Protein AF-A0AAV4PHY0-F1 (afdb_monomer_lite)

Secondary structure (DSSP, 8-state):
-HHHHHHHHHHHHHHHHHHHHHHHHHHHHHHHHHTT---TTEEE-TTS-EEEGGGTTSSS-SSSSSGGGS-TTSSS-SSSSTTEEEEE-GGG-EEEEEGGGTTSSS--SSS-TTSSS--TTTT--HHHHHHHHHHHHS-EEEE-TTS-------TTPPPPTTEEEE-

Sequence (167 aa):
MGAFCKLVFSLMLILTLIYAANTEYIRQKIFEEGIGRCNFYQFKCGNNKCILRSYHCNGRNDCGDNSDELYCSMSGSKCPTNDYFSCRKPNNYYMCLNKSRKCDGYNDCYYGEDEVNCSPFGHMDTLSLMILERLLKSKLYVCLPSYEMKQNKKENDKMPENCLQIN

Organism: Caerostris extrusa (NCBI:txid172846)

Foldseek 3Di:
DPPVVVVVVVVVVVVVVVVVVVVVVVVVVVVVVVQADADPQWDQFPVSDTDGLLQQLPPDPPVVVCRSQPPCPPDDPNDSDPQWDWAADPPRRIDTDGQLQQCVPDQPHPVSPSNPPADPCRNDDVVNVVVVVVVVPDWDKDFDPDDDDDPDDDDDDDDDPGIDTDD

Radius of gyration: 37.41 Å; chains: 1; bounding box: 80×52×116 Å

Structure (mmCIF, N/CA/C/O backbone):
data_AF-A0AAV4PHY0-F1
#
_entry.id   AF-A0AAV4PHY0-F1
#
loop_
_atom_site.group_PDB
_atom_site.id
_atom_site.type_symbol
_atom_site.label_atom_id
_atom_site.label_alt_id
_atom_site.label_comp_id
_atom_site.label_asym_id
_atom_site.label_entity_id
_atom_site.label_seq_id
_atom_site.pdbx_PDB_ins_code
_atom_site.Cartn_x
_atom_site.Cartn_y
_atom_site.Cartn_z
_atom_site.occupancy
_atom_site.B_iso_or_equiv
_atom_site.auth_seq_id
_atom_site.auth_comp_id
_atom_site.auth_asym_id
_atom_site.auth_atom_id
_atom_site.pdbx_PDB_model_num
ATOM 1 N N . MET A 1 1 ? -44.790 3.995 65.079 1.00 58.06 1 MET A N 1
ATOM 2 C CA . MET A 1 1 ? -44.253 3.115 64.008 1.00 58.06 1 MET A CA 1
ATOM 3 C C . MET A 1 1 ? -44.139 3.765 62.618 1.00 58.06 1 MET A C 1
ATOM 5 O O . MET A 1 1 ? -43.428 3.219 61.788 1.00 58.06 1 MET A O 1
ATOM 9 N N . GLY A 1 2 ? -44.746 4.931 62.335 1.00 70.69 2 GLY A N 1
ATOM 10 C CA . GLY A 1 2 ? -44.768 5.496 60.969 1.00 70.69 2 GLY A CA 1
ATOM 11 C C . GLY A 1 2 ? -43.500 6.217 60.475 1.00 70.69 2 GLY A C 1
ATOM 12 O O . GLY A 1 2 ? -43.236 6.211 59.278 1.00 70.69 2 GLY A O 1
ATOM 13 N N . ALA A 1 3 ? -42.702 6.831 61.356 1.00 75.19 3 ALA A N 1
ATOM 14 C CA . ALA A 1 3 ? -41.541 7.635 60.940 1.00 75.19 3 ALA A CA 1
ATOM 15 C C . ALA A 1 3 ? -40.358 6.781 60.449 1.00 75.19 3 ALA A C 1
ATOM 17 O O . ALA A 1 3 ? -39.721 7.118 59.457 1.00 75.19 3 ALA A O 1
ATOM 18 N N . PHE A 1 4 ? -40.119 5.637 61.096 1.00 79.44 4 PHE A N 1
ATOM 19 C CA . PHE A 1 4 ? -39.033 4.722 60.739 1.00 79.44 4 PHE A CA 1
ATOM 20 C C . PHE A 1 4 ? -39.255 4.091 59.355 1.00 79.44 4 PHE A C 1
ATOM 22 O O . PHE A 1 4 ? -38.343 4.041 58.539 1.00 79.44 4 PHE A O 1
ATOM 29 N N . CYS A 1 5 ? -40.499 3.709 59.044 1.00 78.56 5 CYS A N 1
ATOM 30 C CA . CYS A 1 5 ? -40.868 3.149 57.742 1.00 78.56 5 CYS A CA 1
ATOM 31 C C . CYS A 1 5 ? -40.699 4.174 56.601 1.00 78.56 5 CYS A C 1
ATOM 33 O O . CYS A 1 5 ? -40.176 3.844 55.540 1.00 78.56 5 CYS A O 1
ATOM 35 N N . LYS A 1 6 ? -41.045 5.448 56.847 1.00 83.06 6 LYS A N 1
ATOM 36 C CA . LYS A 1 6 ? -40.816 6.551 55.894 1.00 83.06 6 LYS A CA 1
ATOM 37 C C . LYS A 1 6 ? -39.329 6.820 55.654 1.00 83.06 6 LYS A C 1
ATOM 39 O O . LYS A 1 6 ? -38.939 7.084 54.520 1.00 83.06 6 LYS A O 1
ATOM 44 N N . LEU A 1 7 ? -38.506 6.734 56.701 1.00 85.31 7 LEU A N 1
ATOM 45 C CA . LEU A 1 7 ? -37.060 6.937 56.600 1.00 85.31 7 LEU A CA 1
ATOM 46 C C . LEU A 1 7 ? -36.400 5.832 55.763 1.00 85.31 7 LEU A C 1
ATOM 48 O O . LEU A 1 7 ? -35.621 6.123 54.861 1.00 85.31 7 LEU A O 1
ATOM 52 N N . VAL A 1 8 ? -36.769 4.573 56.016 1.00 85.94 8 VAL A N 1
ATOM 53 C CA . VAL A 1 8 ? -36.265 3.415 55.264 1.00 85.94 8 VAL A CA 1
ATOM 54 C C . VAL A 1 8 ? -36.705 3.480 53.801 1.00 85.94 8 VAL A C 1
ATOM 56 O O . VAL A 1 8 ? -35.888 3.254 52.914 1.00 85.94 8 VAL A O 1
ATOM 59 N N . PHE A 1 9 ? -37.955 3.862 53.527 1.00 85.75 9 PHE A N 1
ATOM 60 C CA . PHE A 1 9 ? -38.447 4.012 52.156 1.00 85.75 9 PHE A CA 1
ATOM 61 C C . PHE A 1 9 ? -37.712 5.125 51.397 1.00 85.75 9 PHE A C 1
ATOM 63 O O . PHE A 1 9 ? -37.319 4.932 50.250 1.00 85.75 9 PHE A O 1
ATOM 70 N N . SER A 1 10 ? -37.459 6.259 52.058 1.00 89.75 10 SER A N 1
ATOM 71 C CA . SER A 1 10 ? -36.691 7.373 51.491 1.00 89.75 10 SER A CA 1
ATOM 72 C C . SER A 1 10 ? -35.247 6.970 51.168 1.00 89.75 10 SER A C 1
ATOM 74 O O . SER A 1 10 ? -34.768 7.214 50.063 1.00 89.75 10 SER A O 1
ATOM 76 N N . LEU A 1 11 ? -34.571 6.268 52.087 1.00 91.31 11 LEU A N 1
ATOM 77 C CA . LEU A 1 11 ? -33.208 5.770 51.872 1.00 91.31 11 LEU A CA 1
ATOM 78 C C . LEU A 1 11 ? -33.13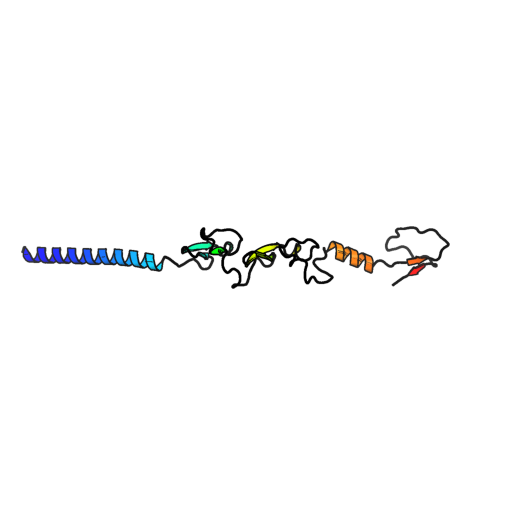3 4.749 50.731 1.00 91.31 11 LEU A C 1
ATOM 80 O O . LEU A 1 11 ? -32.214 4.817 49.920 1.00 91.31 11 LEU A O 1
ATOM 84 N N . MET A 1 12 ? -34.104 3.837 50.632 1.00 89.88 12 MET A N 1
ATOM 85 C CA . MET A 1 12 ? -34.168 2.867 49.534 1.00 89.88 12 MET A CA 1
ATOM 86 C C . MET A 1 12 ? -34.354 3.558 48.181 1.00 89.88 12 MET A C 1
ATOM 88 O O . MET A 1 12 ? -33.666 3.216 47.224 1.00 89.88 12 MET A O 1
ATOM 92 N N . LEU A 1 13 ? -35.212 4.579 48.109 1.00 90.50 13 LEU A N 1
ATOM 93 C CA . LEU A 1 13 ? -35.430 5.348 46.884 1.00 90.50 13 LEU A CA 1
ATOM 94 C C . LEU A 1 13 ? -34.154 6.087 46.456 1.00 90.50 13 LEU A C 1
ATOM 96 O O . LEU A 1 13 ? -33.743 6.003 45.301 1.00 90.50 13 LEU A O 1
ATOM 100 N N . ILE A 1 14 ? -33.464 6.724 47.404 1.00 92.81 14 ILE A N 1
ATOM 101 C CA . ILE A 1 14 ? -32.191 7.414 47.155 1.00 92.81 14 ILE A CA 1
ATOM 102 C C . ILE A 1 14 ? -31.118 6.432 46.660 1.00 92.81 14 ILE A C 1
ATOM 104 O O . ILE A 1 14 ? -30.453 6.711 45.666 1.00 92.81 14 ILE A O 1
ATOM 108 N N . LEU A 1 15 ? -30.980 5.262 47.292 1.00 90.62 15 LEU A N 1
ATOM 109 C CA . LEU A 1 15 ? -30.026 4.234 46.864 1.00 90.62 15 LEU A CA 1
ATOM 110 C C . LEU A 1 15 ? -30.331 3.715 45.452 1.00 90.62 15 LEU A C 1
ATOM 112 O O . LEU A 1 15 ? -29.407 3.545 44.657 1.00 90.62 15 LEU A O 1
ATOM 116 N N . THR A 1 16 ? -31.609 3.514 45.111 1.00 88.81 16 THR A N 1
ATOM 117 C CA . THR A 1 16 ? -31.997 3.091 43.756 1.00 88.81 16 THR A CA 1
ATOM 118 C C . THR A 1 16 ? -31.704 4.156 42.701 1.00 88.81 16 THR A C 1
ATOM 120 O O . THR A 1 16 ? -31.215 3.813 41.628 1.00 88.81 16 THR A O 1
ATOM 123 N N . LEU A 1 17 ? -31.920 5.440 43.009 1.00 89.56 17 LEU A N 1
ATOM 124 C CA . LEU A 1 17 ? -31.602 6.550 42.105 1.00 89.56 17 LEU A CA 1
ATOM 125 C C . LEU A 1 17 ? -30.090 6.702 41.897 1.00 89.56 17 LEU A C 1
ATOM 127 O O . LEU A 1 17 ? -29.648 6.892 40.767 1.00 89.56 17 LEU A O 1
ATOM 131 N N . ILE A 1 18 ? -29.290 6.558 42.961 1.00 91.12 18 ILE A N 1
ATOM 132 C CA . ILE A 1 18 ? -27.820 6.571 42.876 1.00 91.12 18 ILE A CA 1
ATOM 133 C C . ILE A 1 18 ? -27.321 5.397 42.026 1.00 91.12 18 ILE A C 1
ATOM 135 O O . ILE A 1 18 ? -26.451 5.576 41.174 1.00 91.12 18 ILE A O 1
ATOM 139 N N . TYR A 1 19 ? -27.870 4.196 42.231 1.00 88.81 19 TYR A N 1
ATOM 140 C CA . TYR A 1 19 ? -27.505 3.021 41.442 1.00 88.81 19 TYR A CA 1
ATOM 141 C C . TYR A 1 19 ? -27.877 3.192 39.963 1.00 88.81 19 TYR A C 1
ATOM 143 O O . TYR A 1 19 ? -27.030 2.966 39.100 1.00 88.81 19 TYR A O 1
ATOM 151 N N . ALA A 1 20 ? -29.096 3.658 39.671 1.00 85.06 20 ALA A N 1
ATOM 152 C CA . ALA A 1 20 ? -29.555 3.938 38.311 1.00 85.06 20 ALA A CA 1
ATOM 153 C C . ALA A 1 20 ? -28.647 4.964 37.604 1.00 85.06 20 ALA A C 1
ATOM 155 O O . ALA A 1 20 ? -28.123 4.678 36.525 1.00 85.06 20 ALA A O 1
ATOM 156 N N . ALA A 1 21 ? -28.363 6.099 38.251 1.00 84.12 21 ALA A N 1
ATOM 157 C CA . ALA A 1 21 ? -27.468 7.128 37.718 1.00 84.12 21 ALA A CA 1
ATOM 158 C C . ALA A 1 21 ? -26.044 6.600 37.465 1.00 84.12 21 ALA A C 1
ATOM 160 O O . ALA A 1 21 ? -25.452 6.884 36.424 1.00 84.12 21 ALA A O 1
ATOM 161 N N . ASN A 1 22 ? -25.505 5.772 38.370 1.00 83.12 22 ASN A N 1
ATOM 162 C CA . ASN A 1 22 ? -24.204 5.127 38.173 1.00 83.12 22 ASN A CA 1
ATOM 163 C C . ASN A 1 22 ? -24.209 4.164 36.976 1.00 83.12 22 ASN A C 1
ATOM 165 O O . ASN A 1 22 ? -23.242 4.141 36.217 1.00 83.12 22 ASN A O 1
ATOM 169 N N . THR A 1 23 ? -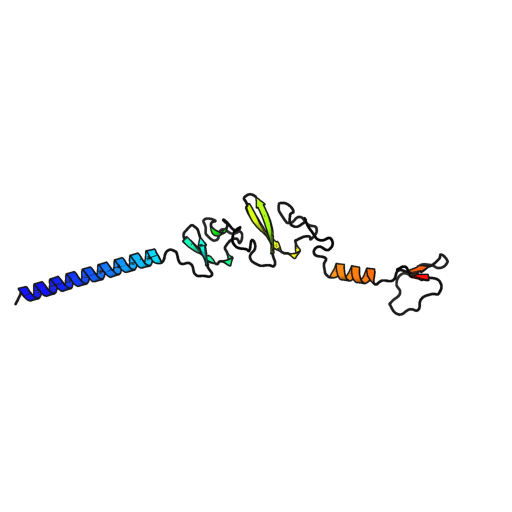25.275 3.381 36.770 1.00 81.25 23 THR A N 1
ATOM 170 C CA . THR A 1 23 ? -25.367 2.469 35.616 1.00 81.25 23 THR A CA 1
ATOM 171 C C . THR A 1 23 ? -25.465 3.206 34.280 1.00 81.25 23 THR A C 1
ATOM 173 O O . THR A 1 23 ? -24.806 2.800 33.323 1.00 81.25 23 THR A O 1
ATOM 176 N N . GLU A 1 24 ? -26.207 4.314 34.208 1.00 81.62 24 GLU A N 1
ATOM 177 C CA . GLU A 1 24 ? -26.258 5.167 33.013 1.00 81.62 24 GLU A CA 1
ATOM 178 C C . GLU A 1 24 ? -24.917 5.863 32.749 1.00 81.62 24 GLU A C 1
ATOM 180 O O . GLU A 1 24 ? -24.440 5.835 31.614 1.00 81.62 24 GLU A O 1
ATOM 185 N N . TYR A 1 25 ? -24.250 6.379 33.790 1.00 77.44 25 TYR A N 1
ATOM 186 C CA . TYR A 1 25 ? -22.913 6.974 33.685 1.00 77.44 25 TYR A CA 1
ATOM 187 C C . TYR A 1 25 ? -21.866 5.966 33.189 1.00 77.44 25 TYR A C 1
ATOM 189 O O . TYR A 1 25 ? -21.086 6.266 32.286 1.00 77.44 25 TYR A O 1
ATOM 197 N N . ILE A 1 26 ? -21.867 4.740 33.724 1.00 76.06 26 ILE A N 1
ATOM 198 C CA . ILE A 1 26 ? -20.970 3.665 33.274 1.00 76.06 26 ILE A CA 1
ATOM 199 C C . ILE A 1 26 ? -21.286 3.271 31.826 1.00 76.06 26 ILE A C 1
ATOM 201 O O . ILE A 1 26 ? -20.366 3.102 31.030 1.00 76.06 26 ILE A O 1
ATOM 205 N N . ARG A 1 27 ? -22.567 3.172 31.445 1.00 75.19 27 ARG A N 1
ATOM 206 C CA . ARG A 1 27 ? -22.981 2.868 30.066 1.00 75.19 27 ARG A CA 1
ATOM 207 C C . ARG A 1 27 ? -22.543 3.960 29.084 1.00 75.19 27 ARG A C 1
ATOM 209 O O . ARG A 1 27 ? -22.099 3.632 27.988 1.00 75.19 27 ARG A O 1
ATOM 216 N N . GLN A 1 28 ? -22.615 5.227 29.488 1.00 66.75 28 GLN A N 1
ATOM 217 C CA . GLN A 1 28 ? -22.154 6.372 28.702 1.00 66.75 28 GLN A CA 1
ATOM 218 C C . GLN A 1 28 ? -20.620 6.414 28.588 1.00 66.75 28 GLN A C 1
ATOM 220 O O . GLN A 1 28 ? -20.093 6.605 27.496 1.00 66.75 28 GLN A O 1
ATOM 225 N N . LYS A 1 29 ? -19.894 6.122 29.674 1.00 71.75 29 LYS A N 1
ATOM 226 C CA . LYS A 1 29 ? -18.422 6.077 29.695 1.00 71.75 29 LYS A CA 1
ATOM 227 C C . LYS A 1 29 ? -17.841 4.899 28.903 1.00 71.75 29 LYS A C 1
ATOM 229 O O . LYS A 1 29 ? -16.864 5.064 28.180 1.00 71.75 29 LYS A O 1
ATOM 234 N N . ILE A 1 30 ? -18.468 3.722 28.976 1.00 69.62 30 ILE A N 1
ATOM 235 C CA . ILE A 1 30 ? -18.105 2.561 28.142 1.00 69.62 30 ILE A CA 1
ATOM 236 C C . ILE A 1 30 ? -18.351 2.865 26.657 1.00 69.62 30 ILE A C 1
ATOM 238 O O . ILE A 1 30 ? -17.599 2.398 25.804 1.00 69.62 30 ILE A O 1
ATOM 242 N N . PHE A 1 31 ? -19.373 3.661 26.334 1.00 61.31 31 PHE A N 1
ATOM 243 C CA . PHE A 1 31 ? -19.633 4.085 24.960 1.00 61.31 31 PHE A CA 1
ATOM 244 C C . PHE A 1 31 ? -18.555 5.058 24.447 1.00 61.31 31 PHE A C 1
ATOM 246 O O . PHE A 1 31 ? -18.093 4.895 23.324 1.00 61.31 31 PHE A O 1
ATOM 253 N N . GLU A 1 32 ? -18.060 5.988 25.271 1.00 58.56 32 GLU A N 1
ATOM 254 C CA . GLU A 1 32 ? -16.947 6.886 24.908 1.00 58.56 32 GLU A CA 1
ATOM 255 C C . GLU A 1 32 ? -15.592 6.162 24.791 1.00 58.56 32 GLU A C 1
ATOM 257 O O . GLU A 1 32 ? -14.833 6.420 23.859 1.00 58.56 32 GLU A O 1
ATOM 262 N N . GLU A 1 33 ? -15.303 5.194 25.666 1.00 57.66 33 GLU A N 1
ATOM 263 C CA . GLU A 1 33 ? -14.078 4.375 25.599 1.00 57.66 33 GLU A CA 1
ATOM 264 C C . GLU A 1 33 ? -14.148 3.256 24.531 1.00 57.66 33 GLU A C 1
ATOM 266 O O . GLU A 1 33 ? -13.133 2.628 24.203 1.00 57.66 33 GLU A O 1
ATOM 271 N N . GLY A 1 34 ? -15.338 3.016 23.967 1.00 54.06 34 GLY A N 1
ATOM 272 C CA . GLY A 1 34 ? -15.603 2.082 22.868 1.00 54.06 34 GLY A CA 1
ATOM 273 C C . GLY A 1 34 ? -15.529 2.711 21.471 1.00 54.06 34 GLY A C 1
ATOM 274 O O . GLY A 1 34 ? -15.329 1.994 20.488 1.00 54.06 34 GLY A O 1
ATOM 275 N N . ILE A 1 35 ? -15.615 4.041 21.358 1.00 59.19 35 ILE A N 1
ATOM 276 C CA . ILE A 1 35 ? -15.460 4.778 20.094 1.00 59.19 35 ILE A CA 1
ATOM 277 C C . ILE A 1 35 ? -13.964 4.958 19.810 1.00 59.19 35 ILE A C 1
ATOM 279 O O . ILE A 1 35 ? -13.362 6.008 20.018 1.00 59.19 35 ILE A O 1
ATOM 283 N N . GLY A 1 36 ? -13.318 3.896 19.331 1.00 57.16 36 GLY A N 1
ATOM 284 C CA . GLY A 1 36 ? -11.949 4.008 18.826 1.00 57.16 36 GLY A CA 1
ATOM 285 C C . GLY A 1 36 ? -11.093 2.756 18.874 1.00 57.16 36 GLY A C 1
ATOM 286 O O . GLY A 1 36 ? -9.971 2.803 18.374 1.00 57.16 36 GLY A O 1
ATOM 287 N N . ARG A 1 37 ? -11.586 1.646 19.428 1.00 66.69 37 ARG A N 1
ATOM 288 C CA . ARG A 1 37 ? -10.860 0.372 19.393 1.00 66.69 37 ARG A CA 1
ATOM 289 C C . ARG A 1 37 ? -11.288 -0.443 18.178 1.00 66.69 37 ARG A C 1
ATOM 291 O O . ARG A 1 37 ? -12.168 -1.292 18.265 1.00 66.69 37 ARG A O 1
ATOM 298 N N . CYS A 1 38 ? -10.644 -0.182 17.044 1.00 81.88 38 CYS A N 1
ATOM 299 C CA . CYS A 1 38 ? -10.617 -1.161 15.961 1.00 81.88 38 CYS A CA 1
ATOM 300 C C . CYS A 1 38 ? -9.807 -2.386 16.407 1.00 81.88 38 CYS A C 1
ATOM 302 O O . CYS A 1 38 ? -8.881 -2.268 17.214 1.00 81.88 38 CYS A O 1
ATOM 304 N N . ASN A 1 39 ? -10.161 -3.568 15.904 1.00 81.44 39 ASN A N 1
ATOM 305 C CA . ASN A 1 39 ? -9.400 -4.782 16.187 1.00 81.44 39 ASN A CA 1
ATOM 306 C C . ASN A 1 39 ? -7.974 -4.687 15.599 1.00 81.44 39 ASN A C 1
ATOM 308 O O . ASN A 1 39 ? -7.726 -3.892 14.696 1.00 81.44 39 ASN A O 1
ATOM 312 N N . PHE A 1 40 ? -7.029 -5.513 16.053 1.00 79.44 40 PHE A N 1
ATOM 313 C CA . PHE A 1 40 ? -5.629 -5.468 15.597 1.00 79.44 40 PHE A CA 1
ATOM 314 C C . PHE A 1 40 ? -5.465 -5.711 14.082 1.00 79.44 40 PHE A C 1
ATOM 316 O O . PHE A 1 40 ? -4.487 -5.276 13.471 1.00 79.44 40 PHE A O 1
ATOM 323 N N . TYR A 1 41 ? -6.426 -6.408 13.471 1.00 78.44 41 TYR A N 1
ATOM 324 C CA . TYR A 1 41 ? -6.504 -6.673 12.030 1.00 78.44 41 TYR A CA 1
ATOM 325 C C . TYR A 1 41 ? -7.354 -5.648 11.262 1.00 78.44 41 TYR A C 1
ATOM 327 O O . TYR A 1 41 ? -7.615 -5.826 10.070 1.00 78.44 41 TYR A O 1
ATOM 335 N N . GLN A 1 42 ? -7.803 -4.584 11.924 1.00 86.81 42 GLN A N 1
ATOM 336 C CA . GLN A 1 42 ? -8.615 -3.525 11.340 1.00 86.81 42 GLN A CA 1
ATOM 337 C C . GLN A 1 42 ? -7.843 -2.204 11.287 1.00 86.81 42 GLN A C 1
ATOM 339 O O . GLN A 1 42 ? -6.987 -1.924 12.124 1.00 86.81 42 GLN A O 1
ATOM 344 N N . PHE A 1 43 ? -8.152 -1.390 10.283 1.00 85.75 43 PHE A N 1
ATOM 345 C CA . PHE A 1 43 ? -7.683 -0.019 10.150 1.00 85.75 43 PHE A CA 1
ATOM 346 C C . PHE A 1 43 ? -8.781 0.946 10.604 1.00 85.75 43 PHE A C 1
ATOM 348 O O . PHE A 1 43 ? -9.957 0.738 10.296 1.00 85.75 43 PHE A O 1
ATOM 355 N N . LYS A 1 44 ? -8.390 1.986 11.347 1.00 87.88 44 LYS A N 1
ATOM 356 C CA . LYS A 1 44 ? -9.295 3.029 11.832 1.00 87.88 44 LYS A CA 1
ATOM 357 C C . LYS A 1 44 ? -9.316 4.196 10.847 1.00 87.88 44 LYS A C 1
ATOM 359 O O . LYS A 1 44 ? -8.327 4.909 10.723 1.00 87.88 44 LYS A O 1
ATOM 364 N N . CYS A 1 45 ? -10.462 4.403 10.218 1.00 88.56 45 CYS A N 1
ATOM 365 C CA . CYS A 1 45 ? -10.756 5.542 9.362 1.00 88.56 45 CYS A CA 1
ATOM 366 C C . CYS A 1 45 ? -10.787 6.865 10.151 1.00 88.56 45 CYS A C 1
ATOM 368 O O . CYS A 1 45 ? -11.021 6.883 11.365 1.00 88.56 45 CYS A O 1
ATOM 370 N N . GLY A 1 46 ? -10.637 7.988 9.447 1.00 85.69 46 GLY A N 1
ATOM 371 C CA . GLY A 1 46 ? -10.766 9.346 9.983 1.00 85.69 46 GLY A CA 1
ATOM 372 C C . GLY A 1 46 ? -12.150 9.618 10.580 1.00 85.69 46 GLY A C 1
ATOM 373 O O . GLY A 1 46 ? -12.262 10.254 11.626 1.00 85.69 46 GLY A O 1
ATOM 374 N N . ASN A 1 47 ? -13.196 9.036 9.993 1.00 86.38 47 ASN A N 1
ATOM 375 C CA . ASN A 1 47 ? -14.570 9.044 10.501 1.00 86.38 47 ASN A CA 1
ATOM 376 C C . ASN A 1 47 ? -14.853 8.024 11.630 1.00 86.38 47 ASN A C 1
ATOM 378 O O . ASN A 1 47 ? -16.013 7.762 11.942 1.00 86.38 47 ASN A O 1
ATOM 382 N N . ASN A 1 48 ? -13.819 7.440 12.251 1.00 85.69 48 ASN A N 1
ATOM 383 C CA . ASN A 1 48 ? -13.901 6.404 13.292 1.00 85.69 48 ASN A CA 1
ATOM 384 C C . ASN A 1 48 ? -14.523 5.062 12.856 1.00 85.69 48 ASN A C 1
ATOM 386 O O . ASN A 1 48 ? -14.739 4.193 13.704 1.00 85.69 48 ASN A O 1
ATOM 390 N N . LYS A 1 49 ? -14.770 4.845 11.558 1.00 88.25 49 LYS A N 1
ATOM 391 C CA . LYS A 1 49 ? -15.134 3.526 11.024 1.00 88.25 49 LYS A CA 1
ATOM 392 C C . LYS A 1 49 ? -13.932 2.579 11.097 1.00 88.25 49 LYS A C 1
ATOM 394 O O . LYS A 1 49 ? -12.790 2.996 10.935 1.00 88.25 49 LYS A O 1
ATOM 399 N N . CYS A 1 50 ? -14.189 1.295 11.325 1.00 89.44 50 CYS A N 1
ATOM 400 C CA . CYS A 1 50 ? -13.165 0.258 11.249 1.00 89.44 50 CYS A CA 1
ATOM 401 C C . CYS A 1 50 ? -13.363 -0.556 9.971 1.00 89.44 50 CYS A C 1
ATOM 403 O O . CYS A 1 50 ? -14.429 -1.139 9.766 1.00 89.44 50 CYS A O 1
ATOM 405 N N . ILE A 1 51 ? -12.335 -0.618 9.133 1.00 88.25 51 ILE A N 1
ATOM 406 C CA . ILE A 1 51 ? -12.289 -1.482 7.948 1.00 88.25 51 ILE A CA 1
ATOM 407 C C . ILE A 1 51 ? -11.233 -2.566 8.149 1.00 88.25 51 ILE A C 1
ATOM 409 O O . ILE A 1 51 ? -10.428 -2.493 9.077 1.00 88.25 51 ILE A O 1
ATOM 413 N N . LEU A 1 52 ? -11.216 -3.595 7.306 1.00 85.25 52 LEU A N 1
ATOM 414 C CA . LEU A 1 52 ? -10.116 -4.558 7.328 1.00 85.25 52 LEU A CA 1
ATOM 415 C C . LEU A 1 52 ? -8.809 -3.855 6.964 1.00 85.25 52 LEU A C 1
ATOM 417 O O . LEU A 1 52 ? -8.780 -3.000 6.087 1.00 85.25 52 LEU A O 1
ATOM 421 N N . ARG A 1 53 ? -7.700 -4.247 7.592 1.00 81.38 53 ARG A N 1
ATOM 422 C CA . ARG A 1 53 ? -6.385 -3.687 7.251 1.00 81.38 53 ARG A CA 1
ATOM 423 C C . ARG A 1 53 ? -5.984 -3.963 5.795 1.00 81.38 53 ARG A C 1
ATOM 425 O O . ARG A 1 53 ? -5.218 -3.194 5.237 1.00 81.38 53 ARG A O 1
ATOM 432 N N . SER A 1 54 ? -6.541 -5.006 5.173 1.00 78.69 54 SER A N 1
ATOM 433 C CA . SER A 1 54 ? -6.414 -5.293 3.734 1.00 78.69 54 SER A CA 1
ATOM 434 C C . SER A 1 54 ? -7.133 -4.291 2.827 1.00 78.69 54 SER A C 1
ATOM 436 O O . SER A 1 54 ? -6.932 -4.326 1.618 1.00 78.69 54 SER A O 1
ATOM 438 N N . TYR A 1 55 ? -8.021 -3.465 3.383 1.00 84.62 55 TYR A N 1
ATOM 439 C CA . TYR A 1 55 ? -8.745 -2.420 2.657 1.00 84.62 55 TYR A CA 1
ATOM 440 C C . TYR A 1 55 ? -8.086 -1.049 2.792 1.00 84.62 55 TYR A C 1
ATOM 442 O O . TYR A 1 55 ? -8.422 -0.141 2.057 1.00 84.62 55 TYR A O 1
ATOM 450 N N . HIS A 1 56 ? -7.108 -0.906 3.684 1.00 82.31 56 HIS A N 1
ATOM 451 C CA . HIS A 1 56 ? -6.282 0.290 3.720 1.00 82.31 56 HIS A CA 1
ATOM 452 C C . HIS A 1 56 ? -5.364 0.316 2.491 1.00 82.31 56 HIS A C 1
ATOM 454 O O . HIS A 1 56 ? -4.603 -0.634 2.281 1.00 82.31 56 HIS A O 1
ATOM 460 N N . CYS A 1 57 ? -5.403 1.404 1.722 1.00 75.75 57 CYS A N 1
ATOM 461 C CA . CYS A 1 57 ? -4.609 1.615 0.511 1.00 75.75 57 CYS A CA 1
ATOM 462 C C . CYS A 1 57 ? -4.857 0.571 -0.585 1.00 75.75 57 CYS A C 1
ATOM 464 O O . CYS A 1 57 ? -3.916 0.113 -1.242 1.00 75.75 57 CYS A O 1
ATOM 466 N N . ASN A 1 58 ? -6.110 0.160 -0.770 1.00 74.50 58 ASN A N 1
ATOM 467 C CA . ASN A 1 58 ? -6.491 -0.788 -1.818 1.00 74.50 58 ASN A CA 1
ATOM 468 C C . ASN A 1 58 ? -7.027 -0.092 -3.086 1.00 74.50 58 ASN A C 1
ATOM 470 O O . ASN A 1 58 ? -7.383 -0.770 -4.055 1.00 74.50 58 ASN A O 1
ATOM 474 N N . GLY A 1 59 ? -7.083 1.242 -3.096 1.00 72.00 59 GLY A N 1
ATOM 475 C CA . GLY A 1 59 ? -7.599 2.042 -4.199 1.00 72.00 59 GLY A CA 1
ATOM 476 C C . GLY A 1 59 ? -9.107 2.221 -4.225 1.00 72.00 59 GLY A C 1
ATOM 477 O O . GLY A 1 59 ? -9.645 2.655 -5.247 1.00 72.00 59 GLY A O 1
ATOM 478 N N . ARG A 1 60 ? -9.803 1.875 -3.143 1.00 79.69 60 ARG A N 1
ATOM 479 C CA . ARG A 1 60 ? -11.246 2.040 -2.995 1.00 79.69 60 ARG A CA 1
ATOM 480 C C . ARG A 1 60 ? -11.524 2.853 -1.745 1.00 79.69 60 ARG A C 1
ATOM 482 O O . ARG A 1 60 ? -10.838 2.740 -0.748 1.00 79.69 60 ARG A O 1
ATOM 489 N N . ASN A 1 61 ? -12.568 3.669 -1.810 1.00 84.62 61 ASN A N 1
ATOM 490 C CA . ASN A 1 61 ? -13.051 4.396 -0.646 1.00 84.62 61 ASN A CA 1
ATOM 491 C C . ASN A 1 61 ? -13.909 3.467 0.225 1.00 84.62 61 ASN A C 1
ATOM 493 O O . ASN A 1 61 ? -15.142 3.536 0.189 1.00 84.62 61 ASN A O 1
ATOM 497 N N . ASP A 1 62 ? -13.275 2.576 0.978 1.00 89.69 62 ASP A N 1
ATOM 498 C CA . ASP A 1 62 ? -13.952 1.680 1.910 1.00 89.69 62 ASP A CA 1
ATOM 499 C C . ASP A 1 62 ? -14.331 2.407 3.211 1.00 89.69 62 ASP A C 1
ATOM 501 O O . ASP A 1 62 ? -15.326 2.048 3.860 1.00 89.69 62 ASP A O 1
ATOM 505 N N . CYS A 1 63 ? -13.618 3.474 3.587 1.00 89.56 63 CYS A N 1
ATOM 506 C CA . CYS A 1 63 ? -13.979 4.298 4.742 1.00 89.56 63 CYS A CA 1
ATOM 507 C C . CYS A 1 63 ? -15.208 5.195 4.510 1.00 89.56 63 CYS A C 1
ATOM 509 O O . CYS A 1 63 ? -15.949 5.476 5.455 1.00 89.56 63 CYS A O 1
ATOM 511 N N . GLY A 1 64 ? -15.471 5.611 3.272 1.00 88.50 64 GLY A N 1
ATOM 512 C CA . GLY A 1 64 ? -16.497 6.591 2.893 1.00 88.50 64 GLY A CA 1
ATOM 513 C C . GLY A 1 64 ? -16.007 8.046 2.917 1.00 88.50 64 GLY A C 1
ATOM 514 O O . GLY A 1 64 ? -16.602 8.897 2.262 1.00 88.50 64 GLY A O 1
ATOM 515 N N . ASP A 1 65 ? -14.898 8.329 3.601 1.00 88.06 65 ASP A N 1
ATOM 516 C CA . ASP A 1 65 ? -14.237 9.638 3.701 1.00 88.06 65 ASP A CA 1
ATOM 517 C C . ASP A 1 65 ? -12.845 9.669 3.025 1.00 88.06 65 ASP A C 1
ATOM 519 O O . ASP A 1 65 ? -12.114 10.645 3.179 1.00 88.06 65 ASP A O 1
ATOM 523 N N . ASN A 1 66 ? -12.484 8.617 2.274 1.00 84.44 66 ASN A N 1
ATOM 524 C CA . ASN A 1 66 ? -11.172 8.361 1.658 1.00 84.44 66 ASN A CA 1
ATOM 525 C C . ASN A 1 66 ? -9.996 8.264 2.639 1.00 84.44 66 ASN A C 1
ATOM 527 O O . ASN A 1 66 ? -8.849 8.251 2.203 1.00 84.44 66 ASN A O 1
ATOM 531 N N . SER A 1 67 ? -10.231 8.222 3.952 1.00 86.25 67 SER A N 1
ATOM 532 C CA . SER A 1 67 ? -9.140 8.225 4.934 1.00 86.25 67 SER A CA 1
ATOM 533 C C . SER A 1 67 ? -8.274 6.962 4.907 1.00 86.25 67 SER A C 1
ATOM 535 O O . SER A 1 67 ? -7.112 7.016 5.301 1.00 86.25 67 SER A O 1
ATOM 537 N N . ASP A 1 68 ? -8.815 5.857 4.403 1.00 86.06 68 ASP A N 1
ATOM 538 C CA . ASP A 1 68 ? -8.113 4.615 4.078 1.00 86.06 68 ASP A CA 1
ATOM 539 C C . ASP A 1 68 ? -7.146 4.717 2.908 1.00 86.06 68 ASP A C 1
ATOM 541 O O . ASP A 1 68 ? -6.230 3.906 2.804 1.00 86.06 68 ASP A O 1
ATOM 545 N N . GLU A 1 69 ? -7.326 5.715 2.055 1.00 85.38 69 GLU A N 1
ATOM 546 C CA . GLU A 1 69 ? -6.509 5.947 0.866 1.00 85.38 69 GLU A CA 1
ATOM 547 C C . GLU A 1 69 ? -5.519 7.108 1.068 1.00 85.38 69 GLU A C 1
ATOM 549 O O . GLU A 1 69 ? -4.794 7.505 0.151 1.00 85.38 69 GLU A O 1
ATOM 554 N N . LEU A 1 70 ? -5.456 7.662 2.285 1.00 77.12 70 LEU A N 1
ATOM 555 C CA . LEU A 1 70 ? -4.529 8.724 2.662 1.00 77.12 70 LEU A CA 1
ATOM 556 C C . LEU A 1 70 ? -3.289 8.153 3.363 1.00 77.12 70 LEU A C 1
ATOM 558 O O . LEU A 1 70 ? -3.347 7.196 4.123 1.00 77.12 70 LEU A O 1
ATOM 562 N N . TYR A 1 71 ? -2.136 8.792 3.148 1.00 68.56 71 TYR A N 1
ATOM 563 C CA . TYR A 1 71 ? -0.882 8.492 3.860 1.00 68.56 71 TYR A CA 1
ATOM 564 C C . TYR A 1 71 ? -0.371 7.041 3.747 1.00 68.56 71 TYR A C 1
ATOM 566 O O . TYR A 1 71 ? 0.394 6.574 4.594 1.00 68.56 71 TYR A O 1
ATOM 574 N N . CYS A 1 72 ? -0.640 6.378 2.620 1.00 70.94 72 CYS A N 1
ATOM 575 C CA . CYS A 1 72 ? -0.109 5.055 2.251 1.00 70.94 72 CYS A CA 1
ATOM 576 C C . CYS A 1 72 ? 1.433 4.949 2.191 1.00 70.94 72 CYS A C 1
ATOM 578 O O . CYS A 1 72 ? 1.987 3.888 1.912 1.00 70.94 72 CYS A O 1
ATOM 580 N N . SER A 1 73 ? 2.153 6.043 2.454 1.00 58.47 73 SER A N 1
ATOM 581 C CA . SER A 1 73 ? 3.612 6.142 2.362 1.00 58.47 73 SER A CA 1
ATOM 582 C C . SER A 1 73 ? 4.375 5.725 3.629 1.00 58.47 73 SER A C 1
ATOM 584 O O . SER A 1 73 ? 5.601 5.691 3.573 1.00 58.47 73 SER A O 1
ATOM 586 N N . MET A 1 74 ? 3.728 5.407 4.762 1.00 48.75 74 MET A N 1
ATOM 587 C CA . MET A 1 74 ? 4.450 5.261 6.048 1.00 48.75 74 MET A CA 1
ATOM 588 C C . MET A 1 74 ? 4.485 3.865 6.685 1.00 48.75 74 MET A C 1
ATOM 590 O O . MET A 1 74 ? 5.088 3.697 7.742 1.00 48.75 74 MET A O 1
ATOM 594 N N . SER A 1 75 ? 3.914 2.826 6.075 1.00 43.41 75 SER A N 1
ATOM 595 C CA . SER A 1 75 ? 4.057 1.457 6.602 1.00 43.41 75 SER A CA 1
ATOM 596 C C . SER A 1 75 ? 4.154 0.416 5.493 1.00 43.41 75 SER A C 1
ATOM 598 O O . SER A 1 75 ? 3.294 -0.439 5.320 1.00 43.41 75 SER A O 1
ATOM 600 N N . GLY A 1 76 ? 5.256 0.501 4.747 1.00 49.91 76 GLY A N 1
ATOM 601 C CA . GLY A 1 76 ? 5.973 -0.660 4.208 1.00 49.91 76 GLY A CA 1
ATOM 602 C C . GLY A 1 76 ? 5.370 -1.415 3.027 1.00 49.91 76 GLY A C 1
ATOM 603 O O . GLY A 1 76 ? 6.113 -2.135 2.372 1.00 49.91 76 GLY A O 1
ATOM 604 N N . SER A 1 77 ? 4.092 -1.240 2.698 1.00 52.78 77 SER A N 1
ATOM 605 C CA . SER A 1 77 ? 3.482 -1.966 1.580 1.00 52.78 77 SER A CA 1
ATOM 606 C C . SER A 1 77 ? 2.567 -1.024 0.806 1.00 52.78 77 SER A C 1
ATOM 608 O O . SER A 1 77 ? 1.396 -0.877 1.129 1.00 52.78 77 SER A O 1
ATOM 610 N N . LYS A 1 78 ? 3.112 -0.360 -0.225 1.00 64.50 78 LYS A N 1
ATOM 611 C CA . LYS A 1 78 ? 2.321 0.419 -1.201 1.00 64.50 78 LYS A CA 1
ATOM 612 C C . LYS A 1 78 ? 1.305 -0.453 -1.955 1.00 64.50 78 LYS A C 1
ATOM 614 O O . LYS A 1 78 ? 0.426 0.083 -2.613 1.00 64.50 78 LYS A O 1
ATOM 619 N N . CYS A 1 79 ? 1.469 -1.773 -1.870 1.00 69.44 79 CYS A N 1
ATOM 620 C CA . CYS A 1 79 ? 0.617 -2.785 -2.465 1.00 69.44 79 CYS A CA 1
ATOM 621 C C . CYS A 1 79 ? 0.351 -3.932 -1.477 1.00 69.44 79 CYS A C 1
ATOM 623 O O . CYS A 1 79 ? 1.193 -4.189 -0.614 1.00 69.44 79 CYS A O 1
ATOM 625 N N . PRO A 1 80 ? -0.794 -4.630 -1.598 1.00 62.81 80 PRO A N 1
ATOM 626 C CA . PRO A 1 80 ? -1.289 -5.586 -0.601 1.00 62.81 80 PRO A CA 1
ATOM 627 C C . PRO A 1 80 ? -0.412 -6.829 -0.401 1.00 62.81 80 PRO A C 1
ATOM 629 O O . PRO A 1 80 ? -0.445 -7.426 0.673 1.00 62.81 80 PRO A O 1
ATOM 632 N N . THR A 1 81 ? 0.369 -7.231 -1.407 1.00 66.56 81 THR A N 1
ATOM 633 C CA . THR A 1 81 ? 1.323 -8.343 -1.292 1.00 66.56 81 THR A CA 1
ATOM 634 C C . THR A 1 81 ? 2.656 -7.993 -1.944 1.00 66.56 81 THR A C 1
ATOM 636 O O . THR A 1 81 ? 2.755 -7.073 -2.760 1.00 66.56 81 THR A O 1
ATOM 639 N N . ASN A 1 82 ? 3.683 -8.782 -1.622 1.00 69.44 82 ASN A N 1
ATOM 640 C CA . ASN A 1 82 ? 4.989 -8.706 -2.268 1.00 69.44 82 ASN A CA 1
ATOM 641 C C . ASN A 1 82 ? 4.958 -9.115 -3.747 1.00 69.44 82 ASN A C 1
ATOM 643 O O . ASN A 1 82 ? 5.994 -9.012 -4.388 1.00 69.44 82 ASN A O 1
ATOM 647 N N . ASP A 1 83 ? 3.838 -9.565 -4.306 1.00 74.62 83 ASP A N 1
ATOM 648 C CA . ASP A 1 83 ? 3.733 -9.935 -5.726 1.00 74.62 83 ASP A CA 1
ATOM 649 C C . ASP A 1 83 ? 3.424 -8.734 -6.623 1.00 74.62 83 ASP A C 1
ATOM 651 O O . ASP A 1 83 ? 3.362 -8.868 -7.844 1.00 74.62 83 ASP A O 1
ATOM 655 N N . TYR A 1 84 ? 3.256 -7.554 -6.023 1.00 80.00 84 TYR A N 1
ATOM 656 C CA . TYR A 1 84 ? 2.902 -6.332 -6.724 1.00 80.00 84 TYR A CA 1
ATOM 657 C C . TYR A 1 84 ? 4.037 -5.302 -6.703 1.00 80.00 84 TYR A C 1
ATOM 659 O O . TYR A 1 84 ? 4.779 -5.163 -5.728 1.00 80.00 84 TYR A O 1
ATOM 667 N N . PHE A 1 85 ? 4.155 -4.559 -7.798 1.00 82.62 85 PHE A N 1
ATOM 668 C CA . PHE A 1 85 ? 4.985 -3.376 -7.954 1.00 82.62 85 PHE A CA 1
ATOM 669 C C . PHE A 1 85 ? 4.119 -2.116 -7.860 1.00 82.62 85 PHE A C 1
ATOM 671 O O . PHE A 1 85 ? 3.020 -2.063 -8.408 1.00 82.62 85 PHE A O 1
ATOM 678 N N . SER A 1 86 ? 4.609 -1.094 -7.160 1.00 83.50 86 SER A N 1
ATOM 679 C CA . SER A 1 86 ? 3.877 0.155 -6.957 1.00 83.50 86 SER A CA 1
ATOM 680 C C . SER A 1 86 ? 4.282 1.224 -7.976 1.00 83.50 86 SER A C 1
ATOM 682 O O . SER A 1 86 ? 5.397 1.745 -7.895 1.00 83.50 86 SER A O 1
ATOM 684 N N . CYS A 1 87 ? 3.353 1.618 -8.840 1.00 86.19 87 CYS A N 1
ATOM 685 C CA . CYS A 1 87 ? 3.437 2.818 -9.669 1.00 86.19 87 CYS A CA 1
ATOM 686 C C . CYS A 1 87 ? 2.938 4.039 -8.901 1.00 86.19 87 CYS A C 1
ATOM 688 O O . CYS A 1 87 ? 1.950 3.961 -8.173 1.00 86.19 87 CYS A O 1
ATOM 690 N N . ARG A 1 88 ? 3.548 5.194 -9.116 1.00 84.62 88 ARG A N 1
ATOM 691 C CA . ARG A 1 88 ? 3.065 6.505 -8.702 1.00 84.62 88 ARG A CA 1
ATOM 692 C C . ARG A 1 88 ? 2.008 7.014 -9.684 1.00 84.62 88 ARG A C 1
ATOM 694 O O . ARG A 1 88 ? 2.122 6.883 -10.899 1.00 84.62 88 ARG A O 1
ATOM 701 N N . LYS A 1 89 ? 0.981 7.658 -9.142 1.00 82.62 89 LYS A N 1
ATOM 702 C CA . LYS A 1 89 ? -0.039 8.415 -9.872 1.00 82.62 89 LYS A CA 1
ATOM 703 C C . LYS A 1 89 ? -0.022 9.892 -9.442 1.00 82.62 89 LYS A C 1
ATOM 705 O O . LYS A 1 89 ? 0.640 10.241 -8.453 1.00 82.62 89 LYS A O 1
ATOM 710 N N . PRO A 1 90 ? -0.728 10.779 -10.170 1.00 78.62 90 PRO A N 1
ATOM 711 C CA . PRO A 1 90 ? -0.944 12.158 -9.737 1.00 78.62 90 PRO A CA 1
ATOM 712 C C . PRO A 1 90 ? -1.513 12.231 -8.310 1.00 78.62 90 PRO A C 1
ATOM 714 O O . PRO A 1 90 ? -2.118 11.277 -7.822 1.00 78.62 90 PRO A O 1
ATOM 717 N N . ASN A 1 91 ? -1.317 13.364 -7.632 1.00 74.50 91 ASN A N 1
ATOM 718 C CA . ASN A 1 91 ? -1.770 13.595 -6.249 1.00 74.50 91 ASN A CA 1
ATOM 719 C C . ASN A 1 91 ? -1.187 12.625 -5.198 1.00 74.50 91 ASN A C 1
ATOM 721 O O . ASN A 1 91 ? -1.772 12.443 -4.137 1.00 74.50 91 ASN A O 1
ATOM 725 N N . ASN A 1 92 ? -0.014 12.033 -5.467 1.00 68.25 92 ASN A N 1
ATOM 726 C CA . ASN A 1 92 ? 0.680 11.084 -4.579 1.00 68.25 92 ASN A CA 1
ATOM 727 C C . ASN A 1 92 ? -0.105 9.796 -4.275 1.00 68.25 92 ASN A C 1
ATOM 729 O O . ASN A 1 92 ? 0.139 9.147 -3.258 1.00 68.25 92 ASN A O 1
ATOM 733 N N . TYR A 1 93 ? -1.006 9.415 -5.176 1.00 69.62 93 TYR A N 1
ATOM 734 C CA . TYR A 1 93 ? -1.650 8.109 -5.160 1.00 69.62 93 TYR A CA 1
ATOM 735 C C . TYR A 1 93 ? -0.728 7.031 -5.766 1.00 69.62 93 TYR A C 1
ATOM 737 O O . TYR A 1 93 ? 0.233 7.358 -6.472 1.00 69.62 93 TYR A O 1
ATOM 745 N N . TYR A 1 94 ? -1.013 5.751 -5.509 1.00 76.25 94 TYR A N 1
ATOM 746 C CA . TYR A 1 94 ? -0.252 4.623 -6.052 1.00 76.25 94 TYR A CA 1
ATOM 747 C C . TYR A 1 94 ? -1.160 3.587 -6.714 1.00 76.25 94 TYR A C 1
ATOM 749 O O . TYR A 1 94 ? -2.268 3.334 -6.265 1.00 76.25 94 TYR A O 1
ATOM 757 N N . MET A 1 95 ? -0.671 2.973 -7.785 1.00 79.19 95 MET A N 1
ATOM 758 C CA . MET A 1 95 ? -1.300 1.840 -8.459 1.00 79.19 95 MET A CA 1
ATOM 759 C C . MET A 1 95 ? -0.432 0.602 -8.287 1.00 79.19 95 MET A C 1
ATOM 761 O O . MET A 1 95 ? 0.791 0.697 -8.319 1.00 79.19 95 MET A O 1
ATOM 765 N N . CYS A 1 96 ? -1.067 -0.555 -8.147 1.00 82.25 96 CYS A N 1
ATOM 766 C CA . CYS A 1 96 ? -0.377 -1.827 -8.010 1.00 82.25 96 CYS A CA 1
ATOM 767 C C . CYS A 1 96 ? -0.442 -2.615 -9.310 1.00 82.25 96 CYS A C 1
ATOM 769 O O . CYS A 1 96 ? -1.521 -2.999 -9.756 1.00 82.25 96 CYS A O 1
ATOM 771 N N . LEU A 1 97 ? 0.724 -2.871 -9.887 1.00 82.50 97 LEU A N 1
ATOM 772 C CA . LEU A 1 97 ? 0.908 -3.780 -11.008 1.00 82.50 97 LEU A CA 1
ATOM 773 C C . LEU A 1 97 ? 1.407 -5.124 -10.498 1.00 82.50 97 LEU A C 1
ATOM 775 O O . LEU A 1 97 ? 2.066 -5.180 -9.465 1.00 82.50 97 LEU A O 1
ATOM 779 N N . ASN A 1 98 ? 1.128 -6.212 -11.210 1.00 82.88 98 ASN A N 1
ATOM 780 C CA . ASN A 1 98 ? 1.808 -7.473 -10.921 1.00 82.88 98 ASN A CA 1
ATOM 781 C C . ASN A 1 98 ? 3.313 -7.294 -11.177 1.00 82.88 98 ASN A C 1
ATOM 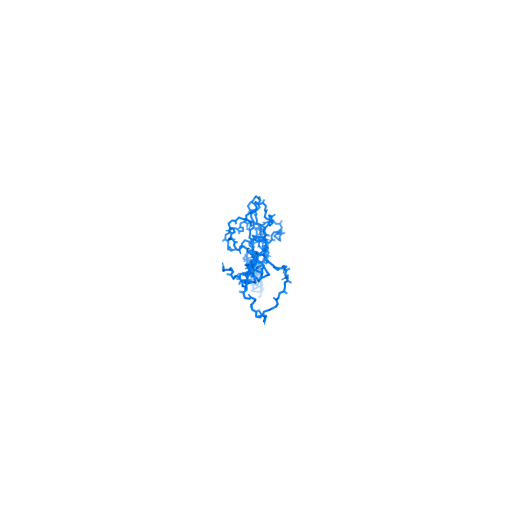783 O O . ASN A 1 98 ? 3.691 -6.604 -12.119 1.00 82.88 98 ASN A O 1
ATOM 787 N N . LYS A 1 99 ? 4.184 -7.915 -10.381 1.00 80.94 99 LYS A N 1
ATOM 788 C CA . LYS A 1 99 ? 5.634 -7.887 -10.626 1.00 80.94 99 LYS A CA 1
ATOM 789 C C . LYS A 1 99 ? 6.025 -8.355 -12.029 1.00 80.94 99 LYS A C 1
ATOM 791 O O . LYS A 1 99 ? 7.038 -7.882 -12.528 1.00 80.94 99 LYS A O 1
ATOM 796 N N . SER A 1 100 ? 5.224 -9.216 -12.663 1.00 81.75 100 SER A N 1
ATOM 797 C CA . SER A 1 100 ? 5.426 -9.638 -14.054 1.00 81.75 100 SER A CA 1
ATOM 798 C C . SER A 1 100 ? 5.304 -8.502 -15.071 1.00 81.75 100 SER A C 1
ATOM 800 O O . SER A 1 100 ? 5.768 -8.669 -16.185 1.00 81.75 100 SER A O 1
ATOM 802 N N . ARG A 1 101 ? 4.645 -7.394 -14.706 1.00 84.25 101 ARG A N 1
ATOM 803 C CA . ARG A 1 101 ? 4.486 -6.183 -15.529 1.00 84.25 101 ARG A CA 1
ATOM 804 C C . ARG A 1 101 ? 5.632 -5.195 -15.379 1.00 84.25 101 ARG A C 1
ATOM 806 O O . ARG A 1 101 ? 5.655 -4.168 -16.024 1.00 84.25 101 ARG A O 1
ATOM 813 N N . LYS A 1 102 ? 6.551 -5.447 -14.447 1.00 84.44 102 LYS A N 1
ATOM 814 C CA . LYS A 1 102 ? 7.717 -4.591 -14.287 1.00 84.44 102 LYS A CA 1
ATOM 815 C C . LYS A 1 102 ? 8.791 -5.051 -15.264 1.00 84.44 102 LYS A C 1
ATOM 817 O O . LYS A 1 102 ? 9.257 -6.186 -15.129 1.00 84.44 102 LYS A O 1
ATOM 822 N N . CYS A 1 103 ? 9.260 -4.153 -16.125 1.00 86.06 103 CYS A N 1
ATOM 823 C CA . CYS A 1 103 ? 10.247 -4.442 -17.159 1.00 86.06 103 CYS A CA 1
ATOM 824 C C . CYS A 1 103 ? 9.737 -5.472 -18.176 1.00 86.06 103 CYS A C 1
ATOM 826 O O . CYS A 1 103 ? 10.497 -6.363 -18.567 1.00 86.06 103 CYS A O 1
ATOM 828 N N . ASP A 1 104 ? 8.457 -5.393 -18.547 1.00 82.88 104 ASP A N 1
ATOM 829 C CA . ASP A 1 104 ? 7.835 -6.288 -19.533 1.00 82.88 104 ASP A CA 1
ATOM 830 C C . ASP A 1 104 ? 7.826 -5.698 -20.958 1.00 82.88 104 ASP A C 1
ATOM 832 O O . ASP A 1 104 ? 7.378 -6.345 -21.909 1.00 82.88 104 ASP A O 1
ATOM 836 N N . GLY A 1 105 ? 8.381 -4.494 -21.122 1.00 83.00 105 GLY A N 1
ATOM 837 C CA . GLY A 1 105 ? 8.451 -3.766 -22.383 1.00 83.00 105 GLY A CA 1
ATOM 838 C C . GLY A 1 105 ? 7.231 -2.888 -22.660 1.00 83.00 105 GLY A C 1
ATOM 839 O O . GLY A 1 105 ? 7.212 -2.204 -23.690 1.00 83.00 105 GLY A O 1
ATOM 840 N N . TYR A 1 106 ? 6.232 -2.874 -21.774 1.00 85.69 106 TYR A N 1
ATOM 841 C CA . TYR A 1 106 ? 5.048 -2.031 -21.874 1.00 85.69 106 TYR A CA 1
ATOM 842 C C . TYR A 1 106 ? 5.023 -0.989 -20.759 1.00 85.69 106 TYR A C 1
ATOM 844 O O . TYR A 1 106 ? 5.292 -1.267 -19.603 1.00 85.69 106 TYR A O 1
ATOM 852 N N . ASN A 1 107 ? 4.666 0.245 -21.116 1.00 90.06 107 ASN A N 1
ATOM 853 C CA . ASN A 1 107 ? 4.437 1.296 -20.132 1.00 90.06 107 ASN A CA 1
ATOM 854 C C . ASN A 1 107 ? 3.038 1.122 -19.519 1.00 90.06 107 ASN A C 1
ATOM 856 O O . ASN A 1 107 ? 2.051 1.629 -20.062 1.00 90.06 107 ASN A O 1
ATOM 860 N N . ASP A 1 108 ? 2.969 0.382 -18.417 1.00 87.25 108 ASP A N 1
ATOM 861 C CA . ASP A 1 108 ? 1.761 0.133 -17.638 1.00 87.25 108 ASP A CA 1
ATOM 862 C C . ASP A 1 108 ? 1.591 1.167 -16.499 1.00 87.25 108 ASP A C 1
ATOM 864 O O . ASP A 1 108 ? 0.464 1.409 -16.043 1.00 87.25 108 ASP A O 1
ATOM 868 N N . CYS A 1 109 ? 2.663 1.820 -16.027 1.00 88.12 109 CYS A N 1
ATOM 869 C CA . CYS A 1 109 ? 2.571 2.922 -15.060 1.00 88.12 109 CYS A CA 1
ATOM 870 C C . CYS A 1 109 ? 2.194 4.279 -15.700 1.00 88.12 109 CYS A C 1
ATOM 872 O O . CYS A 1 109 ? 2.324 4.517 -16.891 1.00 88.12 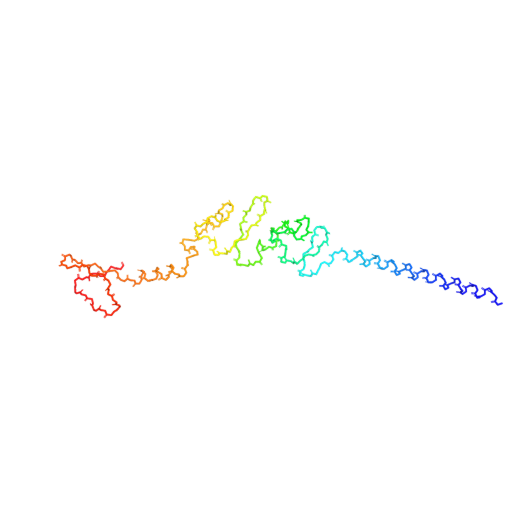109 CYS A O 1
ATOM 874 N N . TYR A 1 110 ? 1.748 5.253 -14.890 1.00 87.12 110 TYR A N 1
ATOM 875 C CA . TYR A 1 110 ? 1.428 6.597 -15.410 1.00 87.12 110 TYR A CA 1
ATOM 876 C C . TYR A 1 110 ? 2.682 7.376 -15.843 1.00 87.12 110 TYR A C 1
ATOM 878 O O . TYR A 1 110 ? 2.626 8.144 -16.803 1.00 87.12 110 TYR A O 1
ATOM 886 N N . TYR A 1 111 ? 3.804 7.204 -15.133 1.00 84.94 111 TYR A N 1
ATOM 887 C CA . TYR A 1 111 ? 5.075 7.868 -15.436 1.00 84.94 111 TYR A CA 1
ATOM 888 C C . TYR A 1 111 ? 6.120 6.916 -16.049 1.00 84.94 111 TYR A C 1
ATOM 890 O O . TYR A 1 111 ? 7.260 7.335 -16.245 1.00 84.94 111 TYR A O 1
ATOM 898 N N . GLY A 1 112 ? 5.747 5.673 -16.375 1.00 85.31 112 GLY A N 1
ATOM 899 C CA . GLY A 1 112 ? 6.637 4.672 -16.977 1.00 85.31 112 GLY A CA 1
ATOM 900 C C . GLY A 1 112 ? 7.746 4.149 -16.072 1.00 85.31 112 GLY A C 1
ATOM 901 O O . GLY A 1 112 ? 8.757 3.653 -16.558 1.00 85.31 112 GLY A O 1
ATOM 902 N N . GLU A 1 113 ? 7.611 4.291 -14.755 1.00 86.19 113 GLU A N 1
ATOM 903 C CA . GLU A 1 113 ? 8.628 3.849 -13.798 1.00 86.19 113 GLU A CA 1
ATOM 904 C C . GLU A 1 113 ? 8.753 2.320 -13.644 1.00 86.19 113 GLU A C 1
ATOM 906 O O . GLU A 1 113 ? 9.680 1.828 -12.997 1.00 86.19 113 GLU A O 1
ATOM 911 N N . ASP A 1 114 ? 7.803 1.574 -14.189 1.00 86.56 114 ASP A N 1
ATOM 912 C CA . ASP A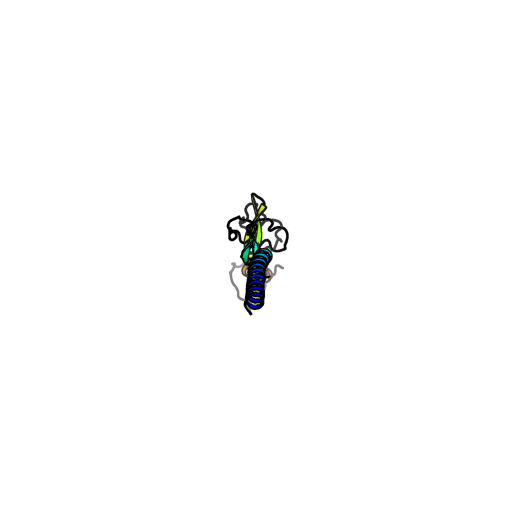 1 114 ? 7.856 0.128 -14.385 1.00 86.56 114 ASP A CA 1
ATOM 913 C C . ASP A 1 114 ? 8.925 -0.287 -15.398 1.00 86.56 114 ASP A C 1
ATOM 915 O O . ASP A 1 114 ? 9.562 -1.319 -15.192 1.00 86.56 114 ASP A O 1
ATOM 919 N N . GLU A 1 115 ? 9.208 0.558 -16.391 1.00 89.81 115 GLU A N 1
ATOM 920 C CA . GLU A 1 115 ? 10.129 0.271 -17.500 1.00 89.81 115 GLU A CA 1
ATOM 921 C C . GLU A 1 115 ? 11.494 0.971 -17.370 1.00 89.81 115 GLU A C 1
ATOM 923 O O . GLU A 1 115 ? 12.312 0.976 -18.293 1.00 89.81 115 GLU A O 1
ATOM 928 N N . VAL A 1 116 ? 11.782 1.570 -16.210 1.00 84.50 116 VAL A N 1
ATOM 929 C CA . VAL A 1 116 ? 13.072 2.220 -15.926 1.00 84.50 116 VAL A CA 1
ATOM 930 C C . VAL A 1 116 ? 13.888 1.442 -14.899 1.00 84.50 116 VAL A C 1
ATOM 932 O O . VAL A 1 116 ? 13.362 0.795 -13.994 1.00 84.50 116 VAL A O 1
ATOM 935 N N . ASN A 1 117 ? 15.217 1.551 -15.005 1.00 81.38 117 ASN A N 1
ATOM 936 C CA . ASN A 1 117 ? 16.172 0.844 -14.141 1.00 81.38 117 ASN A CA 1
ATOM 937 C C . ASN A 1 117 ? 15.970 -0.686 -14.143 1.00 81.38 117 ASN A C 1
ATOM 939 O O . ASN A 1 117 ? 16.069 -1.363 -13.115 1.00 81.38 117 ASN A O 1
ATOM 943 N N . CYS A 1 118 ? 15.669 -1.217 -15.323 1.00 80.62 118 CYS A N 1
ATOM 944 C CA . CYS A 1 118 ? 15.588 -2.641 -15.581 1.00 80.62 118 CYS A CA 1
ATOM 945 C C . CYS A 1 118 ? 16.996 -3.223 -15.732 1.00 80.62 118 CYS A C 1
ATOM 947 O O . CYS A 1 118 ? 17.865 -2.639 -16.381 1.00 80.62 118 CYS A O 1
ATOM 949 N N . SER A 1 119 ? 17.227 -4.392 -15.133 1.00 75.75 119 SER A N 1
ATOM 950 C CA . SER A 1 119 ? 18.415 -5.185 -15.456 1.00 75.75 119 SER A CA 1
ATOM 951 C C . SER A 1 119 ? 18.370 -5.530 -16.952 1.00 75.75 119 SER A C 1
ATOM 953 O O . SER A 1 119 ? 17.274 -5.765 -17.461 1.00 75.75 119 SER A O 1
ATOM 955 N N . PRO A 1 120 ? 19.505 -5.636 -17.668 1.00 62.03 120 PRO A N 1
ATOM 956 C CA . PRO A 1 120 ? 19.519 -6.104 -19.060 1.00 62.03 120 PRO A CA 1
ATOM 957 C C . PRO A 1 120 ? 18.916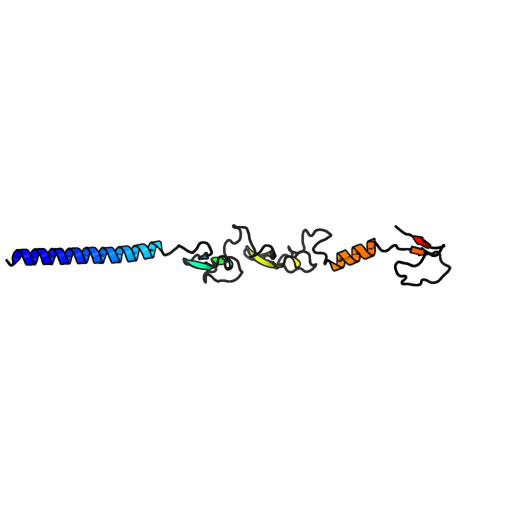 -7.512 -19.247 1.00 62.03 120 PRO A C 1
ATOM 959 O O . PRO A 1 120 ? 18.681 -7.935 -20.372 1.00 62.03 120 PRO A O 1
ATOM 962 N N . PHE A 1 121 ? 18.632 -8.217 -18.145 1.00 59.44 121 PHE A N 1
ATOM 963 C CA . PHE A 1 121 ? 17.914 -9.493 -18.087 1.00 59.44 121 PHE A CA 1
ATOM 964 C C . PHE A 1 121 ? 16.510 -9.383 -17.448 1.00 59.44 121 PHE A C 1
ATOM 966 O O . PHE A 1 121 ? 16.017 -10.365 -16.894 1.00 59.44 121 PHE A O 1
ATOM 973 N N . GLY A 1 122 ? 15.896 -8.191 -17.440 1.00 53.66 122 GLY A N 1
ATOM 974 C CA . GLY A 1 122 ? 14.567 -7.925 -16.869 1.00 53.66 122 GLY A CA 1
ATOM 975 C C . GLY A 1 122 ? 13.529 -8.951 -17.326 1.00 53.66 122 GLY A C 1
ATOM 976 O O . GLY A 1 122 ? 13.547 -9.326 -18.488 1.00 53.66 122 GLY A O 1
ATOM 977 N N . HIS A 1 123 ? 12.738 -9.452 -16.365 1.00 55.84 123 HIS A N 1
ATOM 978 C CA . HIS A 1 123 ? 11.717 -10.512 -16.439 1.00 55.84 123 HIS A CA 1
ATOM 979 C C . HIS A 1 123 ? 11.703 -11.362 -17.727 1.00 55.84 123 HIS A C 1
ATOM 981 O O . HIS A 1 123 ? 10.675 -11.522 -18.369 1.00 55.84 123 HIS A O 1
ATOM 987 N N . MET A 1 124 ? 12.849 -11.942 -18.102 1.00 55.03 124 MET A N 1
ATOM 988 C CA . MET A 1 124 ? 12.913 -12.846 -19.243 1.00 55.03 124 MET A CA 1
ATOM 989 C C . MET A 1 124 ? 12.092 -14.082 -18.902 1.00 55.03 124 MET A C 1
ATOM 991 O O . MET A 1 124 ? 12.448 -14.834 -17.989 1.00 55.03 124 MET A O 1
ATOM 995 N N . ASP A 1 125 ? 11.002 -14.287 -19.638 1.00 56.56 125 ASP A N 1
ATOM 996 C CA . ASP A 1 125 ? 10.218 -15.512 -19.611 1.00 56.56 125 ASP A CA 1
ATOM 997 C C . ASP A 1 125 ? 11.178 -16.703 -19.606 1.00 56.56 125 ASP A C 1
ATOM 999 O O . ASP A 1 125 ? 12.167 -16.731 -20.347 1.00 56.56 125 ASP A O 1
ATOM 1003 N N . THR A 1 126 ? 10.901 -17.719 -18.793 1.00 56.28 126 THR A N 1
ATOM 1004 C CA . THR A 1 126 ? 11.699 -18.955 -18.769 1.00 56.28 126 THR A CA 1
ATOM 1005 C C . THR A 1 126 ? 11.876 -19.550 -20.170 1.00 56.28 126 THR A C 1
ATOM 1007 O O . THR A 1 126 ? 12.887 -20.193 -20.437 1.00 56.28 126 THR A O 1
ATOM 1010 N N . LEU A 1 127 ? 10.959 -19.253 -21.097 1.00 55.03 127 LEU A N 1
ATOM 1011 C CA . LEU A 1 127 ? 11.053 -19.575 -22.517 1.00 55.03 127 LEU A CA 1
ATOM 1012 C C . LEU A 1 127 ? 12.227 -18.875 -23.231 1.00 55.03 127 LEU A C 1
ATOM 1014 O O . LEU A 1 127 ? 12.937 -19.523 -23.995 1.00 55.03 127 LEU A O 1
ATOM 1018 N N . SER A 1 128 ? 12.490 -17.599 -22.950 1.00 64.31 128 SER A N 1
ATOM 1019 C CA . SER A 1 128 ? 13.594 -16.821 -23.533 1.00 64.31 128 SER A CA 1
ATOM 1020 C C . SER A 1 128 ? 14.957 -17.255 -22.991 1.00 64.31 128 SER A C 1
ATOM 1022 O O . SER A 1 128 ? 15.911 -17.354 -23.759 1.00 64.31 128 SER A O 1
ATOM 1024 N N . LEU A 1 129 ? 15.049 -17.618 -21.705 1.00 57.22 129 LEU A N 1
ATOM 1025 C CA . LEU A 1 129 ? 16.252 -18.238 -21.125 1.00 57.22 129 LEU A CA 1
ATOM 1026 C C . LEU A 1 129 ? 16.493 -19.651 -21.668 1.00 57.22 129 LEU A C 1
ATOM 1028 O O . LEU A 1 129 ? 17.633 -20.016 -21.935 1.00 57.22 129 LEU A O 1
ATOM 1032 N N . MET A 1 130 ? 15.434 -20.429 -21.903 1.00 55.97 130 MET A N 1
ATOM 1033 C CA . MET A 1 130 ? 15.540 -21.734 -22.564 1.00 55.97 130 MET A CA 1
ATOM 1034 C C . MET A 1 130 ? 15.974 -21.604 -24.029 1.00 55.97 130 MET A C 1
ATOM 1036 O O . MET A 1 130 ? 16.734 -22.442 -24.514 1.00 55.97 130 MET A O 1
ATOM 1040 N N . ILE A 1 131 ? 15.520 -20.565 -24.736 1.00 61.97 131 ILE A N 1
ATOM 1041 C CA . ILE A 1 131 ? 15.956 -20.260 -26.103 1.00 61.97 131 ILE A CA 1
ATOM 1042 C C . ILE A 1 131 ? 17.418 -19.806 -26.098 1.00 61.97 131 ILE A C 1
ATOM 1044 O O . ILE A 1 131 ? 18.198 -20.341 -26.874 1.00 61.97 131 ILE A O 1
ATOM 1048 N N . LEU A 1 132 ? 17.827 -18.912 -25.195 1.00 58.75 132 LEU A N 1
ATOM 1049 C CA . LEU A 1 132 ? 19.223 -18.480 -25.057 1.00 58.75 132 LEU A CA 1
ATOM 1050 C C . LEU A 1 132 ? 20.152 -19.626 -24.656 1.00 58.75 132 LEU A C 1
ATOM 1052 O O . LEU A 1 132 ? 21.210 -19.769 -25.254 1.00 58.75 132 LEU A O 1
ATOM 1056 N N . GLU A 1 133 ? 19.760 -20.496 -23.723 1.00 58.31 133 GLU A N 1
ATOM 1057 C CA . GLU A 1 133 ? 20.545 -21.692 -23.412 1.00 58.31 133 GLU A CA 1
ATOM 1058 C C . GLU A 1 133 ? 20.639 -22.642 -24.609 1.00 58.31 133 GLU A C 1
ATOM 1060 O O . GLU A 1 133 ? 21.707 -23.199 -24.850 1.00 58.31 133 GLU A O 1
ATOM 1065 N N . ARG A 1 134 ? 19.559 -22.827 -25.381 1.00 57.06 134 ARG A N 1
ATOM 1066 C CA . ARG A 1 134 ? 19.590 -23.643 -26.607 1.00 57.06 134 ARG A CA 1
ATOM 1067 C C . ARG A 1 134 ? 20.442 -23.012 -27.707 1.00 57.06 134 ARG A C 1
ATOM 1069 O O . ARG A 1 134 ? 21.123 -23.752 -28.404 1.00 57.06 134 ARG A O 1
ATOM 1076 N N . LEU A 1 135 ? 20.434 -21.685 -27.841 1.00 58.62 135 LEU A N 1
ATOM 1077 C CA . LEU A 1 135 ? 21.216 -20.942 -28.835 1.00 58.62 135 LEU A CA 1
ATOM 1078 C C . LEU A 1 135 ? 22.700 -20.837 -28.452 1.00 58.62 135 LEU A C 1
ATOM 1080 O O . LEU A 1 135 ? 23.560 -20.918 -29.321 1.00 58.62 135 LEU A O 1
ATOM 1084 N N . LEU A 1 136 ? 23.018 -20.728 -27.159 1.00 58.44 136 LEU A N 1
ATOM 1085 C CA . LEU A 1 136 ? 24.395 -20.747 -26.652 1.00 58.44 136 LEU A CA 1
ATOM 1086 C C . LEU A 1 136 ? 24.980 -22.170 -26.611 1.00 58.44 136 LEU A C 1
ATOM 1088 O O . LEU A 1 136 ? 26.193 -22.334 -26.704 1.00 58.44 136 LEU A O 1
ATOM 1092 N N . LYS A 1 137 ? 24.140 -23.210 -26.492 1.00 61.50 137 LYS A N 1
ATOM 1093 C CA . LYS A 1 137 ? 24.558 -24.626 -26.569 1.00 61.50 137 LYS A CA 1
ATOM 1094 C C . LYS A 1 137 ? 24.512 -25.196 -27.992 1.00 61.50 137 LYS A C 1
ATOM 1096 O O . LYS A 1 137 ? 25.028 -26.292 -28.215 1.00 61.50 137 LYS A O 1
ATOM 1101 N N . SER A 1 138 ? 23.924 -24.494 -28.965 1.00 54.28 138 SER A N 1
ATOM 1102 C CA . SER A 1 138 ? 23.950 -24.923 -30.364 1.00 54.28 138 SER A CA 1
ATOM 1103 C C . SER A 1 138 ? 25.298 -24.585 -30.990 1.00 54.28 138 SER A C 1
ATOM 1105 O O . SER A 1 138 ? 25.620 -23.422 -31.208 1.00 54.28 138 SER A O 1
ATOM 1107 N N . LYS A 1 139 ? 26.090 -25.614 -31.296 1.00 56.34 139 LYS A N 1
ATOM 1108 C CA . LYS A 1 139 ? 27.336 -25.468 -32.052 1.00 56.34 139 LYS A CA 1
ATOM 1109 C C . LYS A 1 139 ? 27.015 -25.010 -33.474 1.00 56.34 139 LYS A C 1
ATOM 1111 O O . LYS A 1 139 ? 26.356 -25.737 -34.219 1.00 56.34 139 LYS A O 1
ATOM 1116 N N . LEU A 1 140 ? 27.476 -23.819 -33.847 1.00 52.25 140 LEU A N 1
ATOM 1117 C CA . LEU A 1 140 ? 27.374 -23.321 -35.214 1.00 52.25 140 LEU A CA 1
ATOM 1118 C C . LEU A 1 140 ? 28.571 -23.841 -36.017 1.00 52.25 140 LEU A C 1
ATOM 1120 O O . LEU A 1 140 ? 29.720 -23.694 -35.601 1.00 52.25 140 LEU A O 1
ATOM 1124 N N . TYR A 1 141 ? 28.307 -24.458 -37.165 1.00 57.06 141 TYR A N 1
ATOM 1125 C CA . TYR A 1 141 ? 29.347 -24.972 -38.054 1.00 57.06 141 TYR A CA 1
ATOM 1126 C C . TYR A 1 141 ? 29.345 -24.186 -39.357 1.00 57.06 141 TYR A C 1
ATOM 1128 O O . TYR A 1 141 ? 28.286 -23.968 -39.946 1.00 57.06 141 TYR A O 1
ATOM 1136 N N . VAL A 1 142 ? 30.529 -23.802 -39.826 1.00 51.31 142 VAL A N 1
ATOM 1137 C CA . VAL A 1 142 ? 30.717 -23.229 -41.162 1.00 51.31 142 VAL A CA 1
ATOM 1138 C C . VAL A 1 142 ? 31.504 -24.217 -42.008 1.00 51.31 142 VAL A C 1
ATOM 1140 O O . VAL A 1 142 ? 32.574 -24.683 -41.618 1.00 51.31 142 VAL A O 1
ATOM 1143 N N . CYS A 1 143 ? 30.953 -24.551 -43.170 1.00 49.56 143 CYS A N 1
ATOM 1144 C CA . CYS A 1 143 ? 31.561 -25.450 -44.144 1.00 49.56 143 CYS A CA 1
ATOM 1145 C C . CYS A 1 143 ? 31.979 -24.638 -45.378 1.00 49.56 143 CYS A C 1
ATOM 1147 O O . CYS A 1 143 ? 31.251 -23.741 -45.806 1.00 49.56 143 CYS A O 1
ATOM 1149 N N . LEU A 1 144 ? 33.152 -24.935 -45.943 1.00 49.03 144 LEU A N 1
ATOM 1150 C CA . LEU A 1 144 ? 33.661 -24.256 -47.140 1.00 49.03 144 LEU A CA 1
ATOM 1151 C C . LEU A 1 144 ? 32.810 -24.588 -48.387 1.00 49.03 144 LEU A C 1
ATOM 1153 O O . LEU A 1 144 ? 32.199 -25.660 -48.456 1.00 49.03 144 LEU A O 1
ATOM 1157 N N . PRO A 1 145 ? 32.744 -23.678 -49.378 1.00 45.78 145 PRO A N 1
ATOM 1158 C CA . PRO A 1 145 ? 31.747 -23.719 -50.439 1.00 45.78 145 PRO A CA 1
ATOM 1159 C C . PRO A 1 145 ? 32.105 -24.769 -51.494 1.00 45.78 145 PRO A C 1
ATOM 1161 O O . PRO A 1 145 ? 32.791 -24.493 -52.475 1.00 45.78 145 PRO A O 1
ATOM 1164 N N . SER A 1 146 ? 31.637 -25.999 -51.305 1.00 47.03 146 SER A N 1
ATOM 1165 C CA . SER A 1 146 ? 31.512 -26.964 -52.409 1.00 47.03 146 SER A CA 1
ATOM 1166 C C . SER A 1 146 ? 30.321 -27.918 -52.293 1.00 47.03 146 SER A C 1
ATOM 1168 O O . SER A 1 146 ? 30.132 -28.713 -53.202 1.00 47.03 146 SER A O 1
ATOM 1170 N N . TYR A 1 147 ? 29.499 -27.860 -51.238 1.00 43.47 147 TYR A N 1
ATOM 1171 C CA . TYR A 1 147 ? 28.310 -28.713 -51.110 1.00 43.47 147 TYR A CA 1
ATOM 1172 C C . TYR A 1 147 ? 27.172 -27.986 -50.380 1.00 43.47 147 TYR A C 1
ATOM 1174 O O . TYR A 1 147 ? 27.403 -27.282 -49.399 1.00 43.47 147 TYR A O 1
ATOM 1182 N N . GLU A 1 148 ? 25.951 -28.139 -50.898 1.00 43.09 148 GLU A N 1
ATOM 1183 C CA . GLU A 1 148 ? 24.730 -27.447 -50.466 1.00 43.09 148 GLU A CA 1
ATOM 1184 C C . GLU A 1 148 ? 24.420 -27.584 -48.962 1.00 43.09 148 GLU A C 1
ATOM 1186 O O . GLU A 1 148 ? 24.569 -28.645 -48.350 1.00 43.09 148 GLU A O 1
ATOM 1191 N N . MET A 1 149 ? 23.914 -26.490 -48.385 1.00 38.22 149 MET A N 1
ATOM 1192 C CA . MET A 1 149 ? 23.492 -26.369 -46.988 1.00 38.22 149 MET A CA 1
ATOM 1193 C C . MET A 1 149 ? 22.242 -27.215 -46.704 1.00 38.22 149 MET A C 1
ATOM 1195 O O . MET A 1 149 ? 21.131 -26.828 -47.064 1.00 38.22 149 MET A O 1
ATOM 1199 N N . LYS A 1 150 ? 22.388 -28.337 -45.990 1.00 45.56 150 LYS A N 1
ATOM 1200 C CA . LYS A 1 150 ? 21.245 -29.031 -45.373 1.00 45.56 150 LYS A CA 1
ATOM 1201 C C . LYS A 1 150 ? 21.014 -28.492 -43.962 1.00 45.56 150 LYS A C 1
ATOM 1203 O O . LYS A 1 150 ? 21.803 -28.748 -43.058 1.00 45.56 150 LYS A O 1
ATOM 1208 N N . GLN A 1 151 ? 19.922 -27.753 -43.776 1.00 49.16 151 GLN A N 1
ATOM 1209 C CA . GLN A 1 151 ? 19.413 -27.404 -42.449 1.00 49.16 151 GLN A CA 1
ATOM 1210 C C . GLN A 1 151 ? 18.844 -28.652 -41.746 1.00 49.16 151 GLN A C 1
ATOM 1212 O O . GLN A 1 151 ? 18.193 -29.480 -42.377 1.00 49.16 151 GLN A O 1
ATOM 1217 N N . ASN A 1 152 ? 19.060 -28.720 -40.426 1.00 46.72 152 ASN A N 1
ATOM 1218 C CA . ASN A 1 152 ? 18.628 -29.737 -39.453 1.00 46.72 152 ASN A CA 1
ATOM 1219 C C . ASN A 1 152 ? 19.357 -31.094 -39.468 1.00 46.72 152 ASN A C 1
ATOM 1221 O O . ASN A 1 152 ? 18.966 -32.028 -40.165 1.00 46.72 152 ASN A O 1
ATOM 1225 N N . LYS A 1 153 ? 20.324 -31.254 -38.552 1.00 45.62 153 LYS A N 1
ATOM 1226 C CA . LYS A 1 153 ? 20.805 -32.564 -38.082 1.00 45.62 153 LYS A CA 1
ATOM 1227 C C . LYS A 1 153 ? 20.653 -32.669 -36.561 1.00 45.62 153 LYS A C 1
ATOM 1229 O O . LYS A 1 153 ? 20.983 -31.731 -35.844 1.00 45.62 153 LYS A O 1
ATOM 1234 N N . LYS A 1 154 ? 20.099 -33.792 -36.088 1.00 47.16 154 LYS A N 1
ATOM 1235 C CA . LYS A 1 154 ? 19.888 -34.107 -34.660 1.00 47.16 154 LYS A CA 1
ATOM 1236 C C . LYS A 1 154 ? 21.206 -34.542 -33.994 1.00 47.16 154 LYS A C 1
ATOM 1238 O O . LYS A 1 154 ? 22.119 -34.986 -34.681 1.00 47.16 154 LYS A O 1
ATOM 1243 N N . GLU A 1 155 ? 21.252 -34.456 -32.661 1.00 46.94 155 GLU A N 1
ATOM 1244 C CA . GLU A 1 155 ? 22.408 -34.570 -31.739 1.00 46.94 155 GLU A CA 1
ATOM 1245 C C . GLU A 1 155 ? 23.393 -35.754 -31.893 1.00 46.94 155 GLU A C 1
ATOM 1247 O O . GLU A 1 155 ? 24.397 -35.762 -31.190 1.00 46.94 155 GLU A O 1
ATOM 1252 N N . ASN A 1 156 ? 23.191 -36.722 -32.795 1.00 47.56 156 ASN A N 1
ATOM 1253 C CA . ASN A 1 156 ? 24.012 -37.945 -32.862 1.00 47.56 156 ASN A CA 1
ATOM 1254 C C . ASN A 1 156 ? 24.629 -38.265 -34.234 1.00 47.56 156 ASN A C 1
ATOM 1256 O O . ASN A 1 156 ? 25.109 -39.378 -34.444 1.00 47.56 156 ASN A O 1
ATOM 1260 N N . ASP A 1 157 ? 24.670 -37.314 -35.164 1.00 49.19 157 ASP A N 1
ATOM 1261 C CA . ASP A 1 157 ? 25.340 -37.533 -36.446 1.00 49.19 157 ASP A CA 1
ATOM 1262 C C . ASP A 1 157 ? 26.808 -37.080 -36.420 1.00 49.19 157 ASP A C 1
ATOM 1264 O O . ASP A 1 157 ? 27.125 -35.930 -36.117 1.00 49.19 157 ASP A O 1
ATOM 1268 N N . LYS A 1 158 ? 27.714 -37.997 -36.783 1.00 55.44 158 LYS A N 1
ATOM 1269 C CA . LYS A 1 158 ? 29.165 -37.768 -36.875 1.00 55.44 158 LYS A CA 1
ATOM 1270 C C . LYS A 1 158 ? 29.475 -36.595 -37.823 1.00 55.44 158 LYS A C 1
ATOM 1272 O O . LYS A 1 158 ? 28.908 -36.506 -38.915 1.00 55.44 158 LYS A O 1
ATOM 1277 N N . MET A 1 159 ? 30.370 -35.706 -37.384 1.00 48.22 159 MET A N 1
ATOM 1278 C CA . MET A 1 159 ? 30.750 -34.469 -38.079 1.00 48.22 159 MET A CA 1
ATOM 1279 C C . MET A 1 159 ? 31.363 -34.766 -39.464 1.00 48.22 159 MET A C 1
ATOM 1281 O O . MET A 1 159 ? 32.249 -35.618 -39.540 1.00 48.22 159 MET A O 1
ATOM 1285 N N . PRO A 1 160 ? 30.922 -34.109 -40.554 1.00 53.03 160 PRO A N 1
ATOM 1286 C CA . PRO A 1 160 ? 31.587 -34.217 -41.854 1.00 53.03 160 PRO A CA 1
ATOM 1287 C C . PRO A 1 160 ? 32.970 -33.547 -41.800 1.00 53.03 160 PRO A C 1
ATOM 1289 O O . PRO A 1 160 ? 33.106 -32.474 -41.216 1.00 53.03 160 PRO A O 1
ATOM 1292 N N . GLU A 1 161 ? 33.985 -34.159 -42.422 1.00 55.97 161 GLU A N 1
ATOM 1293 C CA . GLU A 1 161 ? 35.416 -33.797 -42.288 1.00 55.97 161 GLU A CA 1
ATOM 1294 C C . GLU A 1 161 ? 35.789 -32.369 -42.753 1.00 55.97 161 GLU A C 1
ATOM 1296 O O . GLU A 1 161 ? 36.916 -31.930 -42.546 1.00 55.97 161 GLU A O 1
ATOM 1301 N N . ASN A 1 162 ? 34.840 -31.601 -43.307 1.00 56.59 162 ASN A N 1
ATOM 1302 C CA . ASN A 1 162 ? 35.092 -30.330 -43.998 1.00 56.59 162 ASN A CA 1
ATOM 1303 C C . ASN A 1 162 ? 34.364 -29.117 -43.377 1.00 56.59 162 ASN A C 1
ATOM 1305 O O . ASN A 1 162 ? 34.175 -28.098 -44.047 1.00 56.59 162 ASN A O 1
ATOM 1309 N N . CYS A 1 163 ? 33.917 -29.221 -42.122 1.00 53.75 163 CYS A N 1
ATOM 1310 C CA . CYS A 1 163 ? 33.208 -28.149 -41.417 1.00 53.75 163 CYS A CA 1
ATOM 1311 C C . CYS A 1 163 ? 33.937 -27.752 -40.129 1.00 53.75 163 CYS A C 1
ATOM 1313 O O . CYS A 1 163 ? 34.316 -28.606 -39.328 1.00 53.75 163 CYS A O 1
ATOM 1315 N N . LEU A 1 164 ? 34.108 -26.447 -39.921 1.00 55.75 164 LEU A N 1
ATOM 1316 C CA . LEU A 1 164 ? 34.750 -25.871 -38.740 1.00 55.75 164 LEU A CA 1
ATOM 1317 C C . LEU A 1 164 ? 33.686 -25.468 -37.712 1.00 55.75 164 LEU A C 1
ATOM 1319 O O . LEU A 1 164 ? 32.704 -24.810 -38.058 1.00 55.75 164 LEU A O 1
ATOM 1323 N N . GLN A 1 165 ? 33.880 -25.865 -36.450 1.00 57.50 165 GLN A N 1
ATOM 1324 C CA . GLN A 1 165 ? 33.041 -25.433 -35.328 1.00 57.50 165 GLN A CA 1
ATOM 1325 C C . GLN A 1 165 ? 33.420 -23.999 -34.939 1.00 57.50 165 GLN A C 1
ATOM 1327 O O . GLN A 1 165 ? 34.584 -23.735 -34.639 1.00 57.50 165 GLN A O 1
ATOM 1332 N N . ILE A 1 166 ? 32.444 -23.092 -34.925 1.00 56.72 166 ILE A N 1
ATOM 1333 C CA . ILE A 1 166 ? 32.615 -21.722 -34.436 1.00 56.72 166 ILE A CA 1
ATOM 1334 C C . ILE A 1 166 ? 32.184 -21.714 -32.967 1.00 56.72 166 ILE A C 1
ATOM 1336 O O . ILE A 1 166 ? 31.043 -22.068 -32.661 1.00 56.72 166 ILE A O 1
ATOM 1340 N N . ASN A 1 167 ? 33.125 -21.399 -32.075 1.00 56.69 167 ASN A N 1
ATOM 1341 C CA . ASN A 1 167 ? 32.862 -21.184 -30.648 1.00 56.69 167 ASN A CA 1
ATOM 1342 C C . ASN A 1 167 ? 32.380 -19.759 -30.392 1.00 56.69 167 ASN A C 1
ATOM 1344 O O . ASN A 1 167 ? 32.891 -18.847 -31.083 1.00 56.69 167 ASN A O 1
#

InterPro domains:
  IPR002172 Low-density lipoprotein (LDL) receptor class A repeat [PF00057] (37-72)
  IPR002172 Low-density lipoprotein (LDL) receptor class A repeat [PF00057] (78-118)
  IPR002172 Low-density lipoprotein (LDL) receptor class A repeat [PR00261] (48-69)
  IPR002172 Low-density lipoprotein (LDL) receptor class A repeat [PR00261] (94-115)
  IPR002172 Low-density lipoprotein (LDL) receptor class A repeat [PS50068] (37-73)
  IPR002172 Low-density lipoprotein (LDL) receptor class A repeat [PS50068] (78-119)
  IPR002172 Low-density lipoprotein (LDL) receptor class A repeat [SM00192] (37-74)
  IPR002172 Low-density lipoprotein (LDL) receptor class A repeat [SM00192] (78-120)
  IPR002172 Low-density lipoprotein (LDL) receptor class A repeat [cd00112] (38-72)
  IPR002172 Low-density lipoprotein (LDL) receptor class A repeat [cd00112] (83-118)
  IPR023415 Low-density lipoprotein (LDL) receptor class A, conserved site [PS01209] (50-72)
  IPR023415 Low-density lipoprotein (LDL) receptor class A, conserved site [PS01209] (96-118)
  IPR036055 LDL receptor-like superfamily [G3DSA:4.10.400.10] (35-75)
  IPR036055 LDL receptor-like superfamily [G3DSA:4.10.400.10] (76-120)
  IPR036055 LDL receptor-like superfamily [SSF57424] (37-73)
  IPR036055 LDL receptor-like superfamily [SSF57424] (79-119)
  IPR051221 Low-density lipoprotein receptor-related [PTHR22722] (35-120)

pLDDT: mean 71.68, std 14.94, range [38.22, 92.81]